Protein AF-A0A366I7E7-F1 (afdb_monomer_lite)

Radius of gyration: 21.88 Å; chains: 1; bounding box: 52×62×62 Å

Organism: NCBI:txid714314

Structure (mmCIF, N/CA/C/O backbone):
data_AF-A0A366I7E7-F1
#
_entry.id   AF-A0A366I7E7-F1
#
loop_
_atom_site.group_PDB
_atom_site.id
_atom_site.type_symbol
_atom_site.label_atom_id
_atom_site.label_alt_id
_atom_site.label_comp_id
_atom_site.label_asym_id
_atom_site.label_entity_id
_atom_site.label_seq_id
_atom_site.pdbx_PDB_ins_code
_atom_site.Cartn_x
_atom_site.Cartn_y
_atom_site.Cartn_z
_atom_site.occupancy
_atom_site.B_iso_or_equiv
_atom_site.auth_seq_id
_atom_site.auth_comp_id
_atom_site.auth_asym_id
_atom_site.auth_atom_id
_atom_site.pdbx_PDB_model_num
ATOM 1 N N . MET A 1 1 ? -33.589 43.954 -44.117 1.00 35.62 1 MET A N 1
ATOM 2 C CA . MET A 1 1 ? -33.533 42.475 -44.127 1.00 35.62 1 MET A CA 1
ATOM 3 C C . MET A 1 1 ? -32.312 42.009 -43.339 1.00 35.62 1 MET A C 1
ATOM 5 O O . MET A 1 1 ? -31.244 42.548 -43.561 1.00 35.62 1 MET A O 1
ATOM 9 N N . LYS A 1 2 ? -32.532 41.017 -42.462 1.00 36.03 2 LYS A N 1
ATOM 10 C CA . LYS A 1 2 ? -31.594 40.100 -41.771 1.00 36.03 2 LYS A CA 1
ATOM 11 C C . LYS A 1 2 ? -30.600 40.650 -40.720 1.00 36.03 2 LYS A C 1
ATOM 13 O O . LYS A 1 2 ? -29.560 41.210 -41.028 1.00 36.03 2 LYS A O 1
ATOM 18 N N . LYS A 1 3 ? -30.954 40.351 -39.460 1.00 45.69 3 LYS A N 1
ATOM 19 C CA . LYS A 1 3 ? -30.113 40.211 -38.254 1.00 45.69 3 LYS A CA 1
ATOM 20 C C . LYS A 1 3 ? -29.135 39.036 -38.412 1.00 45.69 3 LYS A C 1
ATOM 22 O O . LYS A 1 3 ? -29.589 38.030 -38.934 1.00 45.69 3 LYS A O 1
ATOM 27 N N . PHE A 1 4 ? -27.914 39.125 -37.873 1.00 42.59 4 PHE A N 1
ATOM 28 C CA . PHE A 1 4 ? -27.093 38.020 -37.315 1.00 42.59 4 PHE A CA 1
ATOM 29 C C . PHE A 1 4 ? -25.923 38.672 -36.542 1.00 42.59 4 PHE A C 1
ATOM 31 O O . PHE A 1 4 ? -25.041 39.265 -37.145 1.00 42.59 4 PHE A O 1
ATOM 38 N N . LEU A 1 5 ? -26.049 38.928 -35.236 1.00 49.78 5 LEU A N 1
ATOM 39 C CA . LEU A 1 5 ? -25.619 38.063 -34.125 1.00 49.78 5 LEU A CA 1
ATOM 40 C C . LEU A 1 5 ? -24.160 37.573 -34.252 1.00 49.78 5 LEU A C 1
ATOM 42 O O . LEU A 1 5 ? -23.904 36.538 -34.852 1.00 49.78 5 LEU A O 1
ATOM 46 N N . LEU A 1 6 ? -23.225 38.290 -33.625 1.00 42.53 6 LEU A N 1
ATOM 47 C CA . LEU A 1 6 ? -21.884 37.796 -33.280 1.00 42.53 6 LEU A CA 1
ATOM 48 C C . LEU A 1 6 ? -21.630 38.125 -31.805 1.00 42.53 6 LEU A C 1
ATOM 50 O O . LEU A 1 6 ? -20.875 39.017 -31.439 1.00 42.53 6 LEU A O 1
ATOM 54 N N . LEU A 1 7 ? -22.371 37.420 -30.956 1.00 49.00 7 LEU A N 1
ATOM 55 C CA . LEU A 1 7 ? -22.253 37.431 -29.501 1.00 49.00 7 LEU A CA 1
ATOM 56 C C . LEU A 1 7 ? -21.767 36.037 -29.086 1.00 49.00 7 LEU A C 1
ATOM 58 O O . LEU A 1 7 ? -22.521 35.260 -28.517 1.00 49.00 7 LEU A O 1
ATOM 62 N N . THR A 1 8 ? -20.547 35.652 -29.468 1.00 49.34 8 THR A N 1
ATOM 63 C CA . THR A 1 8 ? -20.051 34.288 -29.203 1.00 49.34 8 THR A CA 1
ATOM 64 C C . THR A 1 8 ? -18.532 34.218 -29.057 1.00 49.34 8 THR A C 1
ATOM 66 O O . THR A 1 8 ? -17.877 33.555 -29.851 1.00 49.34 8 THR A O 1
ATOM 69 N N . ILE A 1 9 ? -17.958 34.841 -28.026 1.00 51.09 9 ILE A N 1
ATOM 70 C CA . ILE A 1 9 ? -16.737 34.308 -27.394 1.00 51.09 9 ILE A CA 1
ATOM 71 C C . ILE A 1 9 ? -16.846 34.544 -25.877 1.00 51.09 9 ILE A C 1
ATOM 73 O O . ILE A 1 9 ? -16.315 35.514 -25.349 1.00 51.09 9 ILE A O 1
ATOM 77 N N . PRO A 1 10 ? -17.601 33.685 -25.172 1.00 44.03 10 PRO A N 1
ATOM 78 C CA . PRO A 1 10 ? -16.970 32.986 -24.058 1.00 44.03 10 PRO A CA 1
ATOM 79 C C . PRO A 1 10 ? -17.440 31.526 -24.017 1.00 44.03 10 PRO A C 1
ATOM 81 O O . PRO A 1 10 ? -18.083 31.092 -23.071 1.00 44.03 10 PRO A O 1
ATOM 84 N N . VAL A 1 11 ? -17.144 30.750 -25.062 1.00 45.44 11 VAL A N 1
ATOM 85 C CA . VAL A 1 11 ? -17.355 29.285 -25.033 1.00 45.44 11 VAL A CA 1
ATOM 86 C C . VAL A 1 11 ? -16.045 28.538 -24.744 1.00 45.44 11 VAL A C 1
ATOM 88 O O . VAL A 1 11 ? -16.066 27.404 -24.282 1.00 45.44 11 VAL A O 1
ATOM 91 N N . PHE A 1 12 ? -14.886 29.192 -24.885 1.00 43.38 12 PHE A N 1
ATOM 92 C CA . PHE A 1 12 ? -13.590 28.553 -24.621 1.00 43.38 12 PHE A CA 1
ATOM 93 C C . PHE A 1 12 ? -13.217 28.446 -23.132 1.00 43.38 12 PHE A C 1
ATOM 95 O O . PHE A 1 12 ? -12.371 27.632 -22.779 1.00 43.38 12 PHE A O 1
ATOM 102 N N . ALA A 1 13 ? -13.861 29.208 -22.241 1.00 46.50 13 ALA A N 1
ATOM 103 C CA . ALA A 1 13 ? -13.576 29.153 -20.802 1.00 46.50 13 ALA A CA 1
ATOM 104 C C . ALA A 1 13 ? -14.351 28.048 -20.054 1.00 46.50 13 ALA A C 1
ATOM 106 O O . ALA A 1 13 ? -14.010 27.726 -18.920 1.00 46.50 13 ALA A O 1
ATOM 107 N N . LEU A 1 14 ? -15.372 27.445 -20.676 1.00 43.22 14 LEU A N 1
ATOM 108 C CA . LEU A 1 14 ? -16.225 26.427 -20.042 1.00 43.22 14 LEU A CA 1
ATOM 109 C C . LEU A 1 14 ? -15.961 24.997 -20.539 1.00 43.22 14 LEU A C 1
ATOM 111 O O . LEU A 1 14 ? -16.583 24.065 -20.045 1.00 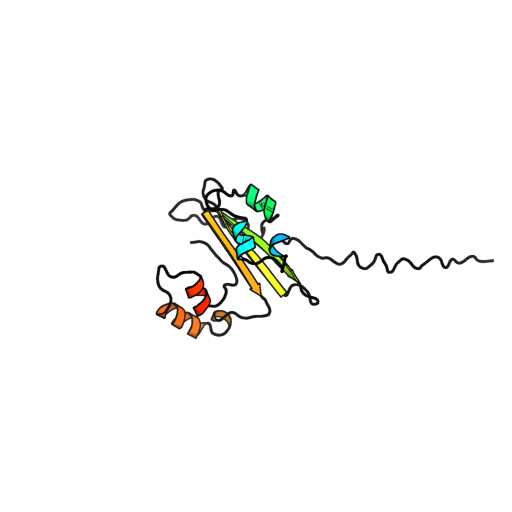43.22 14 LEU A O 1
ATOM 115 N N . ALA A 1 15 ? -15.019 24.801 -21.467 1.00 43.84 15 ALA A N 1
ATOM 116 C CA . ALA A 1 15 ? -14.692 23.484 -22.026 1.00 43.84 15 ALA A CA 1
ATOM 117 C C . ALA A 1 15 ? -13.436 22.821 -21.418 1.00 43.84 15 ALA A C 1
ATOM 119 O O . ALA A 1 15 ? -13.059 21.731 -21.837 1.00 43.84 15 ALA A O 1
ATOM 120 N N . LEU A 1 16 ? -12.793 23.435 -20.414 1.00 41.44 16 LEU A N 1
ATOM 121 C CA . LEU A 1 16 ? -11.696 22.811 -19.650 1.00 41.44 16 LEU A CA 1
ATOM 122 C C . LEU A 1 16 ? -12.141 22.246 -18.290 1.00 41.44 16 LEU A C 1
ATOM 124 O O . LEU A 1 16 ? -11.341 21.633 -17.589 1.00 41.44 16 LEU A O 1
ATOM 128 N N . THR A 1 17 ? -13.411 22.403 -17.908 1.00 44.19 17 THR A N 1
ATOM 129 C CA . THR A 1 17 ? -13.942 21.868 -16.642 1.00 44.19 17 THR A CA 1
ATOM 130 C C . THR A 1 17 ? -14.550 20.471 -16.774 1.00 44.19 17 THR A C 1
ATOM 132 O O . THR A 1 17 ? -14.914 19.869 -15.767 1.00 44.19 17 THR A O 1
ATOM 135 N N . SER A 1 18 ? -14.618 19.903 -17.981 1.00 38.38 18 SER A N 1
ATOM 136 C CA . SER A 1 18 ? -15.316 18.639 -18.233 1.00 38.38 18 SER A CA 1
ATOM 137 C C . SER A 1 18 ? -14.439 17.592 -18.919 1.00 38.38 18 SER A C 1
ATOM 139 O O . SER A 1 18 ? -14.775 17.116 -19.995 1.00 38.38 18 SER A O 1
ATOM 141 N N . CYS A 1 19 ? -13.315 17.234 -18.298 1.00 46.09 19 CYS A N 1
ATOM 142 C CA . CYS A 1 19 ? -12.609 15.960 -18.516 1.00 46.09 19 CYS A CA 1
ATOM 143 C C . CYS A 1 19 ? -11.763 15.577 -17.285 1.00 46.09 19 CYS A C 1
ATOM 145 O O . CYS A 1 19 ? -10.736 14.922 -17.416 1.00 46.09 19 CYS A O 1
ATOM 147 N N . SER A 1 20 ? -12.155 15.970 -16.065 1.00 38.03 20 SER A N 1
ATOM 148 C CA . SER A 1 20 ? -11.577 15.320 -14.885 1.00 38.03 20 SER A CA 1
ATOM 149 C C . SER A 1 20 ? -12.409 14.090 -14.585 1.00 38.03 20 SER A C 1
ATOM 151 O O . SER A 1 20 ? -13.315 14.098 -13.754 1.00 38.03 20 SER A O 1
ATOM 153 N N . SER A 1 21 ? -12.091 13.005 -15.280 1.00 37.25 21 SER A N 1
ATOM 154 C CA . SER A 1 21 ? -12.380 11.671 -14.791 1.00 37.25 21 SER A CA 1
ATOM 155 C C . SER A 1 21 ? -11.528 11.395 -13.536 1.00 37.25 21 SER A C 1
ATOM 157 O O . SER A 1 21 ? -10.731 10.458 -13.502 1.00 37.25 21 SER A O 1
ATOM 159 N N . TRP A 1 22 ? -11.706 12.205 -12.482 1.00 41.31 22 TRP A N 1
ATOM 160 C CA . TRP A 1 22 ? -11.288 11.967 -11.094 1.00 41.31 22 TRP A CA 1
ATOM 161 C C . TRP A 1 22 ? -12.153 10.828 -10.516 1.00 41.31 22 TRP A C 1
ATOM 163 O O . TRP A 1 22 ? -12.830 10.949 -9.501 1.00 41.31 22 TRP A O 1
ATOM 173 N N . VAL A 1 23 ? -12.235 9.739 -11.277 1.00 49.22 23 VAL A N 1
ATOM 174 C CA . VAL A 1 23 ? -13.239 8.686 -11.202 1.00 49.22 23 VAL A CA 1
ATOM 175 C C . VAL A 1 23 ? -12.843 7.734 -10.082 1.00 49.22 23 VAL A C 1
ATOM 177 O O . VAL A 1 23 ? -11.826 7.053 -10.162 1.00 49.22 23 VAL A O 1
ATOM 180 N N . ASN A 1 24 ? -13.665 7.707 -9.033 1.00 60.72 24 ASN A N 1
ATOM 181 C CA . ASN A 1 24 ? -13.733 6.677 -7.989 1.00 60.72 24 ASN A CA 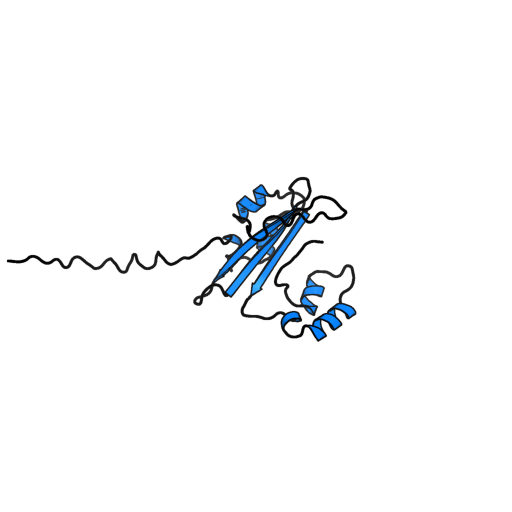1
ATOM 182 C C . ASN A 1 24 ? -12.481 6.422 -7.124 1.00 60.72 24 ASN A C 1
ATOM 184 O O . ASN A 1 24 ? -12.469 5.431 -6.398 1.00 60.72 24 ASN A O 1
ATOM 188 N N . GLY A 1 25 ? -11.457 7.279 -7.165 1.00 67.75 25 GLY A N 1
ATOM 189 C CA . GLY A 1 25 ? -10.242 7.140 -6.351 1.00 67.75 25 GLY A CA 1
ATOM 190 C C . GLY A 1 25 ? -10.275 7.943 -5.043 1.00 67.75 25 GLY A C 1
ATOM 191 O O . GLY A 1 25 ? -10.769 9.067 -4.995 1.00 67.75 25 GLY A O 1
ATOM 192 N N . SER A 1 26 ? -9.689 7.388 -3.986 1.00 87.19 26 SER A N 1
ATOM 193 C CA . SER A 1 26 ? -9.423 8.043 -2.706 1.00 87.19 26 SER A CA 1
ATOM 194 C C . SER A 1 26 ? -8.529 9.270 -2.890 1.00 87.19 26 SER A C 1
ATOM 196 O O . SER A 1 26 ? -7.433 9.180 -3.457 1.00 87.19 26 SER A O 1
ATOM 198 N N . LYS A 1 27 ? -8.975 10.430 -2.391 1.00 89.81 27 LYS A N 1
ATOM 199 C CA . LYS A 1 27 ? -8.234 11.694 -2.516 1.00 89.81 27 LYS A CA 1
ATOM 200 C C . LYS A 1 27 ? -6.872 11.645 -1.805 1.00 89.81 27 LYS A C 1
ATOM 202 O O . LYS A 1 27 ? -5.895 11.970 -2.473 1.00 89.81 27 LYS A O 1
ATOM 207 N N . PRO A 1 28 ? -6.756 11.189 -0.537 1.00 92.06 28 PRO A N 1
ATOM 208 C CA . PRO A 1 28 ? -5.447 11.032 0.101 1.00 92.06 28 PRO A CA 1
ATOM 209 C C . PRO A 1 28 ? -4.510 10.086 -0.655 1.00 92.06 28 PRO A C 1
ATOM 211 O O . PRO A 1 28 ? -3.324 10.368 -0.775 1.00 92.06 28 PRO A O 1
ATOM 214 N N . LEU A 1 29 ? -5.025 8.984 -1.211 1.00 93.12 29 LEU A N 1
ATOM 215 C CA . LEU A 1 29 ? -4.182 8.036 -1.950 1.00 93.12 29 LEU A CA 1
ATOM 216 C C . LEU A 1 29 ? -3.760 8.575 -3.321 1.00 93.12 29 LEU A C 1
ATOM 218 O O . LEU A 1 29 ? -2.692 8.219 -3.812 1.00 93.12 29 LEU A O 1
ATOM 222 N N . SER A 1 30 ? -4.557 9.462 -3.914 1.00 92.50 30 SER A N 1
ATOM 223 C CA . SER A 1 30 ? -4.248 10.113 -5.194 1.00 92.50 30 SER A CA 1
ATOM 224 C C . SER A 1 30 ? -3.304 11.318 -5.047 1.00 92.50 30 SER A C 1
ATOM 226 O O . SER A 1 30 ? -2.872 11.882 -6.053 1.00 92.50 30 SER A O 1
ATOM 228 N N . ASP A 1 31 ? -2.981 11.732 -3.816 1.00 91.31 31 ASP A N 1
ATOM 229 C CA . ASP A 1 31 ? -2.102 12.869 -3.548 1.00 91.31 31 ASP A CA 1
ATOM 230 C C . ASP A 1 31 ? -0.623 12.463 -3.618 1.00 91.31 31 ASP A C 1
ATOM 232 O O . ASP A 1 31 ? -0.113 11.703 -2.792 1.00 91.31 31 ASP A O 1
ATOM 236 N N . LYS A 1 32 ? 0.090 12.996 -4.612 1.00 90.19 32 LYS A N 1
ATOM 237 C CA . LYS A 1 32 ? 1.522 12.739 -4.814 1.00 90.19 32 LYS A CA 1
ATOM 238 C C . LYS A 1 32 ? 2.416 13.391 -3.762 1.00 90.19 32 LYS A C 1
ATOM 240 O O . LYS A 1 32 ? 3.568 12.987 -3.646 1.00 90.19 32 LYS A O 1
ATOM 245 N N . ALA A 1 33 ? 1.926 14.409 -3.056 1.00 91.75 33 ALA A N 1
ATOM 246 C CA . ALA A 1 33 ? 2.690 15.084 -2.013 1.00 91.75 33 ALA A CA 1
ATOM 247 C C . ALA A 1 33 ? 2.737 14.268 -0.714 1.00 91.75 33 ALA A C 1
ATOM 249 O O . ALA A 1 33 ? 3.625 14.486 0.107 1.00 91.75 33 ALA A O 1
ATOM 250 N N . LEU A 1 34 ? 1.802 13.329 -0.532 1.00 91.75 34 LEU A N 1
ATOM 251 C CA . LEU A 1 34 ? 1.785 12.439 0.620 1.00 91.75 34 LEU A CA 1
ATOM 252 C C . LEU A 1 34 ? 2.689 11.228 0.387 1.00 91.75 34 LEU A C 1
ATOM 254 O O . LEU A 1 34 ? 2.551 10.510 -0.610 1.00 91.75 34 LEU A O 1
ATOM 258 N N . SER A 1 35 ? 3.584 10.990 1.343 1.00 91.88 35 SER A N 1
ATOM 259 C CA . SER A 1 35 ? 4.347 9.749 1.438 1.00 91.88 35 SER A CA 1
ATOM 260 C C . SER A 1 35 ? 3.496 8.620 2.015 1.00 91.88 35 SER A C 1
ATOM 262 O O . SER A 1 35 ? 2.508 8.852 2.718 1.00 91.88 35 SER A O 1
ATOM 264 N N . ASP A 1 36 ? 3.916 7.382 1.770 1.00 89.94 36 ASP A N 1
ATOM 265 C CA . ASP A 1 36 ? 3.210 6.202 2.270 1.00 89.94 36 ASP A CA 1
ATOM 266 C C . ASP A 1 36 ? 3.193 6.175 3.812 1.00 89.94 36 ASP A C 1
ATOM 268 O O . ASP A 1 36 ? 2.166 5.867 4.409 1.00 89.94 36 ASP A O 1
ATOM 272 N N . ASN A 1 37 ? 4.256 6.659 4.470 1.00 90.62 37 ASN A N 1
ATOM 273 C CA . ASN A 1 37 ? 4.294 6.829 5.929 1.00 90.62 37 ASN A CA 1
ATOM 274 C C . ASN A 1 37 ? 3.259 7.844 6.434 1.00 90.62 37 ASN A C 1
ATOM 276 O O . ASN A 1 37 ? 2.623 7.617 7.460 1.00 90.62 37 ASN A O 1
ATOM 280 N N . GLN A 1 38 ? 3.065 8.964 5.727 1.00 94.50 38 GLN A N 1
ATOM 281 C CA . GLN A 1 38 ? 2.046 9.958 6.091 1.00 94.50 38 GLN A CA 1
ATOM 282 C C . GLN A 1 38 ? 0.623 9.436 5.878 1.00 94.50 38 GLN A C 1
ATOM 284 O O . GLN A 1 38 ? -0.305 9.900 6.541 1.00 94.50 38 GLN A O 1
ATOM 289 N N . ILE A 1 39 ? 0.439 8.508 4.939 1.00 94.12 39 ILE A N 1
ATOM 290 C CA . ILE A 1 39 ? -0.838 7.840 4.695 1.00 94.12 39 ILE A CA 1
ATOM 291 C C . ILE A 1 39 ? -1.101 6.802 5.788 1.00 94.12 39 ILE A C 1
ATOM 293 O O . ILE A 1 39 ? -2.155 6.871 6.417 1.00 94.12 39 ILE A O 1
ATOM 297 N N . ASN A 1 40 ? -0.142 5.911 6.059 1.00 92.62 40 ASN A N 1
ATOM 298 C CA . ASN A 1 40 ? -0.238 4.895 7.111 1.00 92.62 40 ASN A CA 1
ATOM 299 C C . ASN A 1 40 ? -0.462 5.536 8.490 1.00 92.62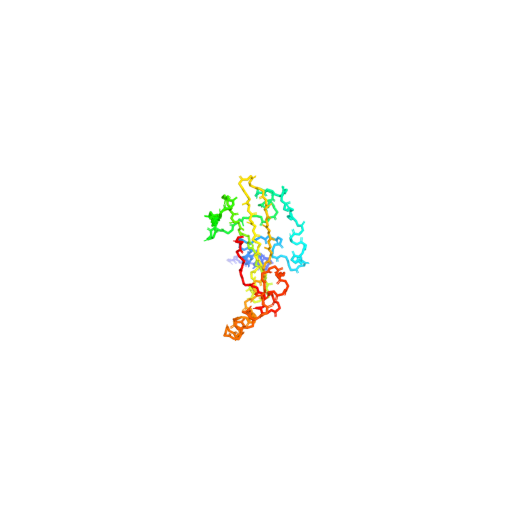 40 ASN A C 1
ATOM 301 O O . ASN A 1 40 ? -1.358 5.133 9.218 1.00 92.62 40 ASN A O 1
ATOM 305 N N . ALA A 1 41 ? 0.220 6.641 8.809 1.00 94.00 41 ALA A N 1
ATOM 306 C CA . ALA A 1 41 ? 0.040 7.350 10.082 1.00 94.00 41 ALA A CA 1
ATOM 307 C C . ALA A 1 41 ? -1.389 7.887 10.338 1.00 94.00 41 ALA A C 1
ATOM 309 O O . ALA A 1 41 ? -1.688 8.324 11.450 1.00 94.00 41 ALA A O 1
ATOM 310 N N . LYS A 1 42 ? -2.281 7.884 9.335 1.00 94.56 42 LYS A N 1
ATOM 311 C CA . LYS A 1 42 ? -3.704 8.239 9.504 1.00 94.56 42 LYS A CA 1
ATOM 312 C C . LYS A 1 42 ? -4.534 7.105 10.112 1.00 94.56 42 LYS A C 1
ATOM 314 O O . LYS A 1 42 ? -5.689 7.340 10.460 1.00 94.56 42 LYS A O 1
ATOM 319 N N . ILE A 1 43 ? -3.975 5.902 10.220 1.00 95.62 43 ILE A N 1
ATOM 320 C CA . ILE A 1 43 ? -4.618 4.712 10.768 1.00 95.62 43 ILE A CA 1
ATOM 321 C C . ILE A 1 43 ? -3.806 4.253 11.976 1.00 95.62 43 ILE A C 1
ATOM 323 O O . ILE A 1 43 ? -2.579 4.243 11.957 1.00 95.62 43 ILE A O 1
ATOM 327 N N . ILE A 1 44 ? -4.499 3.901 13.054 1.00 94.88 44 ILE A N 1
ATOM 328 C CA . ILE A 1 44 ? -3.874 3.419 14.281 1.00 94.88 44 ILE A CA 1
ATOM 329 C C . ILE A 1 44 ? -4.435 2.038 14.586 1.00 94.88 44 ILE A C 1
ATOM 331 O O . ILE A 1 44 ? -5.623 1.896 14.891 1.00 94.88 44 ILE A O 1
ATOM 335 N N . ASP A 1 45 ? -3.571 1.030 14.536 1.00 91.69 45 ASP A N 1
ATOM 336 C CA . ASP A 1 45 ? -3.944 -0.348 14.844 1.00 91.69 45 ASP A CA 1
ATOM 337 C C . ASP A 1 45 ? -4.480 -0.465 16.283 1.00 91.69 45 ASP A C 1
ATOM 339 O O . ASP A 1 45 ? -4.044 0.222 17.212 1.00 91.69 45 ASP A O 1
ATOM 343 N N . GLY A 1 46 ? -5.511 -1.289 16.454 1.00 91.12 46 GLY A N 1
ATOM 344 C CA . GLY A 1 46 ? -6.276 -1.459 17.687 1.00 91.12 46 GLY A CA 1
ATOM 345 C C . GLY A 1 46 ? -7.211 -0.295 18.039 1.00 91.12 46 GLY A C 1
ATOM 346 O O . GLY A 1 46 ? -7.937 -0.397 19.030 1.00 91.12 46 GLY A O 1
ATOM 347 N N . LYS A 1 47 ? -7.221 0.805 17.267 1.00 93.81 47 LYS A N 1
ATOM 348 C CA . LYS A 1 47 ? -8.049 1.996 17.544 1.00 93.81 47 LYS A CA 1
ATOM 349 C C . LYS A 1 47 ? -8.941 2.416 16.383 1.00 93.81 47 LYS A C 1
ATOM 351 O O . LYS A 1 47 ? -10.120 2.678 16.603 1.00 93.81 47 LYS A O 1
ATOM 356 N N . SER A 1 48 ? -8.391 2.522 15.176 1.00 95.06 48 SER A N 1
ATOM 357 C CA . SER A 1 48 ? -9.148 2.926 13.992 1.00 95.06 48 SER A CA 1
ATOM 358 C C . SER A 1 48 ? -10.225 1.894 13.682 1.00 95.06 48 SER A C 1
ATOM 360 O O . SER A 1 48 ? -9.944 0.702 13.631 1.00 95.06 48 SER A O 1
ATOM 362 N N . THR A 1 49 ? -11.458 2.349 13.477 1.00 93.12 49 THR A N 1
ATOM 363 C CA . THR A 1 49 ? -12.569 1.498 13.036 1.00 93.12 49 THR A CA 1
ATOM 364 C C . THR A 1 49 ? -12.741 1.572 11.531 1.00 93.12 49 THR A C 1
ATOM 366 O O . THR A 1 49 ? -12.262 2.508 10.879 1.00 93.12 49 THR A O 1
ATOM 369 N N . ILE A 1 50 ? -13.486 0.624 10.982 1.00 89.62 50 ILE A N 1
ATOM 370 C CA . ILE A 1 50 ? -13.842 0.606 9.568 1.00 89.62 50 ILE A CA 1
ATOM 371 C C . ILE A 1 50 ? -14.517 1.911 9.102 1.00 89.62 50 ILE A C 1
ATOM 373 O O . ILE A 1 50 ? -14.159 2.442 8.052 1.00 89.62 50 ILE A O 1
ATOM 377 N N . GLU A 1 51 ? -15.398 2.505 9.914 1.00 91.69 51 GLU A N 1
ATOM 378 C CA . GLU A 1 51 ? -16.057 3.783 9.607 1.00 91.69 51 GLU A CA 1
ATOM 379 C C . GLU A 1 51 ? -15.066 4.950 9.624 1.00 91.69 51 GLU A C 1
ATOM 381 O O . GLU A 1 51 ? -15.134 5.842 8.776 1.00 91.69 51 GLU A O 1
ATOM 386 N N . SER A 1 52 ? -14.117 4.947 10.567 1.00 94.06 52 SER A N 1
ATOM 387 C CA . SER A 1 52 ? -13.091 5.991 10.631 1.00 94.06 52 SER A CA 1
ATOM 388 C C . SER A 1 52 ? -12.185 5.956 9.398 1.00 94.06 52 SER A C 1
ATOM 390 O O . SER A 1 52 ? -11.890 7.001 8.820 1.00 94.06 52 SER A O 1
ATOM 392 N N . VAL A 1 53 ? -11.815 4.762 8.928 1.00 93.56 53 VAL A N 1
ATOM 393 C CA . VAL A 1 53 ? -10.990 4.598 7.727 1.00 93.56 53 VAL A CA 1
ATOM 394 C C . VAL A 1 53 ? -11.771 5.013 6.477 1.00 93.56 53 VAL A C 1
ATOM 396 O O . VAL A 1 53 ? -11.242 5.771 5.665 1.00 93.56 53 VAL A O 1
ATOM 399 N N . ASP A 1 54 ? -13.042 4.622 6.355 1.00 92.31 54 ASP A N 1
ATOM 400 C CA . ASP A 1 54 ? -13.920 5.076 5.267 1.00 92.31 54 ASP A CA 1
ATOM 401 C C . ASP A 1 54 ? -14.072 6.600 5.234 1.00 92.31 54 ASP A C 1
ATOM 403 O O . ASP A 1 54 ? -14.093 7.201 4.162 1.00 92.31 54 ASP A O 1
ATOM 407 N N . SER A 1 55 ? -14.138 7.253 6.397 1.00 92.31 55 SER A N 1
ATOM 408 C CA . SER A 1 55 ? -14.252 8.714 6.464 1.00 92.31 55 SER A CA 1
ATOM 409 C C . SER A 1 55 ? -13.009 9.433 5.922 1.00 92.31 55 SER A C 1
ATOM 411 O O . SER A 1 55 ? -13.117 10.512 5.341 1.00 92.31 55 SER A O 1
ATOM 413 N N . ILE A 1 56 ? -11.830 8.821 6.074 1.00 93.75 56 ILE A N 1
ATOM 414 C CA . ILE A 1 56 ? -10.550 9.380 5.628 1.00 93.75 56 ILE A CA 1
ATOM 415 C C . ILE A 1 56 ? -10.318 9.064 4.150 1.00 93.75 56 ILE A C 1
ATOM 417 O O . ILE A 1 56 ? -9.943 9.944 3.372 1.00 93.75 56 ILE A O 1
ATOM 421 N N . PHE A 1 57 ? -10.516 7.805 3.761 1.00 92.50 57 PHE A N 1
ATOM 422 C CA . PHE A 1 57 ? -10.098 7.295 2.457 1.00 92.50 57 PHE A CA 1
ATOM 423 C C . PHE A 1 57 ? -11.241 7.154 1.454 1.00 92.50 57 PHE A C 1
ATOM 425 O O . PHE A 1 57 ? -10.977 6.995 0.262 1.00 92.50 57 PHE A O 1
ATOM 432 N N . GLY A 1 58 ? -12.489 7.306 1.884 1.00 89.62 58 GLY A N 1
ATOM 433 C CA . GLY A 1 58 ? -13.666 7.258 1.033 1.00 89.62 58 GLY A CA 1
ATOM 434 C C . GLY A 1 58 ? -14.131 5.832 0.758 1.00 89.62 58 GLY A C 1
ATOM 435 O O . GLY A 1 58 ? -14.166 4.978 1.640 1.00 89.62 58 GLY A O 1
ATOM 436 N N . LYS A 1 59 ? -14.549 5.580 -0.484 1.00 84.88 59 LYS A N 1
ATOM 437 C CA . LYS A 1 59 ? -15.179 4.316 -0.866 1.00 84.88 59 LYS A CA 1
ATOM 438 C C . LYS A 1 59 ? -14.140 3.204 -1.038 1.00 84.88 59 LYS A C 1
ATOM 440 O O . LYS A 1 59 ? -13.131 3.389 -1.712 1.00 84.88 59 LYS A O 1
ATOM 445 N N . ARG A 1 60 ? -14.453 2.034 -0.483 1.00 87.25 60 ARG A N 1
ATOM 446 C CA . ARG A 1 60 ? -13.701 0.787 -0.668 1.00 87.25 60 ARG A CA 1
ATOM 447 C C . ARG A 1 60 ? -13.873 0.241 -2.088 1.00 87.25 60 ARG A C 1
ATOM 449 O O . ARG A 1 60 ? -14.940 0.382 -2.697 1.00 87.25 60 ARG A O 1
ATOM 456 N N . ASP A 1 61 ? -12.865 -0.464 -2.578 1.00 82.69 61 ASP A N 1
ATOM 457 C CA . ASP A 1 61 ? -12.930 -1.174 -3.850 1.00 82.69 61 ASP A CA 1
ATOM 458 C C . ASP A 1 61 ? -13.965 -2.297 -3.784 1.00 82.69 61 ASP A C 1
ATOM 460 O O . ASP A 1 61 ? -13.907 -3.185 -2.937 1.00 82.69 61 ASP A O 1
ATOM 464 N N . THR A 1 62 ? -14.919 -2.271 -4.716 1.00 65.88 62 THR A N 1
ATOM 465 C CA . THR A 1 62 ? -16.056 -3.208 -4.744 1.00 65.88 62 THR A CA 1
ATOM 466 C C . THR A 1 62 ? -15.724 -4.555 -5.390 1.00 65.88 62 THR A C 1
ATOM 468 O O . THR A 1 62 ? -16.350 -5.553 -5.056 1.00 65.88 62 THR A O 1
ATOM 471 N N . GLY A 1 63 ? -14.704 -4.621 -6.256 1.00 55.69 63 GLY A N 1
ATOM 472 C CA . GLY A 1 63 ? -14.295 -5.859 -6.943 1.00 55.69 63 GLY A CA 1
ATOM 473 C C . GLY A 1 63 ? -13.507 -6.852 -6.076 1.00 55.69 63 GLY A C 1
ATOM 474 O O . GLY A 1 63 ? -13.422 -8.028 -6.414 1.00 55.69 63 GLY A O 1
ATOM 475 N N . ARG A 1 64 ? -12.950 -6.387 -4.950 1.00 50.62 64 ARG A N 1
ATOM 476 C CA . ARG A 1 64 ? -12.326 -7.194 -3.881 1.00 50.62 64 ARG A CA 1
ATOM 477 C C . ARG A 1 64 ? -12.948 -6.877 -2.513 1.00 50.62 64 ARG A C 1
ATOM 479 O O . ARG A 1 64 ? -12.302 -7.093 -1.489 1.00 50.62 64 ARG A O 1
ATOM 486 N N . ALA A 1 65 ? -14.154 -6.299 -2.491 1.00 45.59 65 ALA A N 1
ATOM 487 C CA . ALA A 1 65 ? -14.789 -5.841 -1.262 1.00 45.59 65 ALA A CA 1
ATOM 488 C C . ALA A 1 65 ? -14.911 -7.008 -0.287 1.00 45.59 65 ALA A C 1
ATOM 490 O O . ALA A 1 65 ? -15.719 -7.907 -0.493 1.00 45.59 65 ALA A O 1
ATOM 491 N N . LEU A 1 66 ? -14.093 -6.966 0.766 1.00 50.97 66 LEU A N 1
ATOM 492 C CA . LEU A 1 66 ? -14.110 -7.910 1.872 1.00 50.97 66 LEU A CA 1
ATOM 493 C C . LEU A 1 66 ? -13.891 -9.345 1.390 1.00 50.97 66 LEU A C 1
ATOM 495 O O . LEU A 1 66 ? -14.792 -10.182 1.406 1.00 50.97 66 LEU A O 1
ATOM 499 N N . THR A 1 67 ? -12.649 -9.670 1.019 1.00 50.59 67 THR A N 1
ATOM 500 C CA . THR A 1 67 ? -12.218 -11.070 1.115 1.00 50.59 67 THR A CA 1
ATOM 501 C C . THR A 1 67 ? -12.341 -11.464 2.589 1.00 50.59 67 THR A C 1
ATOM 503 O O . THR A 1 67 ? -11.450 -11.177 3.387 1.00 50.59 67 THR A O 1
ATOM 506 N N . ASN A 1 68 ? -13.471 -12.068 2.964 1.00 51.12 68 ASN A N 1
ATOM 507 C CA . ASN A 1 68 ? -13.677 -12.697 4.264 1.00 51.12 68 ASN A CA 1
ATOM 508 C C . ASN A 1 68 ? -12.825 -13.965 4.289 1.00 51.12 68 ASN A C 1
ATOM 510 O O . ASN A 1 68 ? -13.318 -15.075 4.100 1.00 51.12 68 ASN A O 1
ATOM 514 N N . LYS A 1 69 ? -11.513 -13.798 4.437 1.00 52.22 69 LYS A N 1
ATOM 515 C CA . LYS A 1 69 ? -10.623 -14.918 4.704 1.00 52.22 69 LYS A CA 1
ATOM 516 C C . LYS A 1 69 ? -10.777 -15.246 6.184 1.00 52.22 69 LYS A C 1
ATOM 518 O O . LYS A 1 69 ? -10.439 -14.447 7.051 1.00 52.22 69 LYS A O 1
ATOM 523 N N . THR A 1 70 ? -11.346 -16.409 6.477 1.00 47.06 70 TH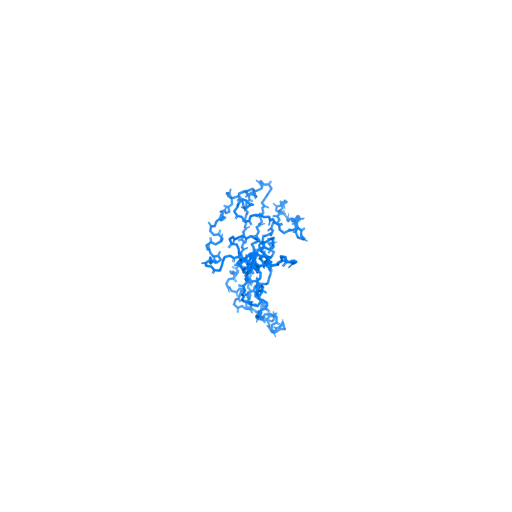R A N 1
ATOM 524 C CA . THR A 1 70 ? -11.343 -16.948 7.836 1.00 47.06 70 THR A CA 1
ATOM 525 C C . THR A 1 70 ? -9.928 -17.433 8.124 1.00 47.06 70 THR A C 1
ATOM 527 O O . THR A 1 70 ? -9.451 -18.354 7.464 1.00 47.06 70 THR A O 1
ATOM 530 N N . PHE A 1 71 ? -9.240 -16.779 9.055 1.00 57.78 71 PHE A N 1
ATOM 531 C CA . PHE A 1 71 ? -7.916 -17.203 9.503 1.00 57.78 71 PHE A CA 1
ATOM 532 C C . PHE A 1 71 ? -8.058 -18.017 10.795 1.00 57.78 71 PHE A C 1
ATOM 534 O O . PHE A 1 71 ? -9.074 -17.882 11.481 1.00 57.78 71 PHE A O 1
ATOM 541 N N . PRO A 1 72 ? -7.056 -18.838 11.163 1.00 53.12 72 PRO A N 1
ATOM 542 C CA . PRO A 1 72 ? -7.090 -19.652 12.384 1.00 53.12 72 PRO A CA 1
ATOM 543 C C . PRO A 1 72 ? -7.353 -18.857 13.677 1.00 53.12 72 PRO A C 1
ATOM 545 O O . PRO A 1 72 ? -7.725 -19.443 14.687 1.00 53.12 72 PRO A O 1
ATOM 548 N N . GLU A 1 73 ? -7.185 -17.532 13.639 1.00 55.03 73 GLU A N 1
ATOM 549 C CA . GLU A 1 73 ? -7.299 -16.616 14.779 1.00 55.03 73 GLU A CA 1
ATOM 550 C C . GLU A 1 73 ? -8.620 -15.817 14.852 1.00 55.03 73 GLU A C 1
ATOM 552 O O . GLU A 1 73 ? -8.748 -14.963 15.723 1.00 55.03 73 GLU A O 1
ATOM 557 N N . GLY A 1 74 ? -9.594 -16.041 13.958 1.00 56.16 74 GLY A N 1
ATOM 558 C CA . GLY A 1 74 ? -10.878 -15.309 13.956 1.00 56.16 74 GLY A CA 1
ATOM 559 C C . GLY A 1 74 ? -11.313 -14.811 12.572 1.00 56.16 74 GLY A C 1
ATOM 560 O O . GLY A 1 74 ? -10.606 -15.009 11.573 1.00 56.16 74 GLY A O 1
ATOM 561 N N . LYS A 1 75 ? -12.498 -14.182 12.469 1.00 61.22 75 LYS A N 1
ATOM 562 C CA . LYS A 1 75 ? -12.982 -13.656 11.179 1.00 61.22 75 LYS A CA 1
ATOM 563 C C . LYS A 1 75 ? -12.290 -12.320 10.907 1.00 61.22 75 LYS A C 1
ATOM 565 O O . LYS A 1 75 ? -12.702 -11.272 11.385 1.00 61.22 75 LYS A O 1
ATOM 570 N N . LYS A 1 76 ? -11.232 -12.346 10.094 1.00 69.31 76 LYS A N 1
ATOM 571 C CA . LYS A 1 76 ? -10.602 -11.117 9.600 1.00 69.31 76 LYS A CA 1
ATOM 572 C C . LYS A 1 76 ? -11.308 -10.676 8.323 1.00 69.31 76 LYS A C 1
ATOM 574 O O . LYS A 1 76 ? -11.601 -11.488 7.442 1.00 69.31 76 LYS A O 1
ATOM 579 N N . SER A 1 77 ? -11.564 -9.381 8.213 1.00 78.56 77 SER A N 1
ATOM 580 C CA . SER A 1 77 ? -12.052 -8.783 6.973 1.00 78.56 77 SER A CA 1
ATOM 581 C C . SER A 1 77 ? -10.993 -7.840 6.414 1.00 78.56 77 SER A C 1
ATOM 583 O O . SER A 1 77 ? -10.291 -7.173 7.171 1.00 78.56 77 SER A O 1
ATOM 585 N N . ILE A 1 78 ? -10.818 -7.826 5.093 1.00 84.19 78 ILE A N 1
ATOM 586 C CA . ILE A 1 78 ? -9.837 -6.958 4.430 1.00 84.19 78 ILE A CA 1
ATOM 587 C C . ILE A 1 78 ? -10.586 -5.960 3.555 1.00 84.19 78 ILE A C 1
ATOM 589 O O . ILE A 1 78 ? -11.305 -6.358 2.636 1.00 84.19 78 ILE A O 1
ATOM 593 N N . ALA A 1 79 ? -10.393 -4.670 3.816 1.00 87.31 79 ALA A N 1
ATOM 594 C CA . ALA A 1 79 ? -10.794 -3.608 2.906 1.00 87.31 79 ALA A CA 1
ATOM 595 C C . ALA A 1 79 ? -9.605 -3.150 2.065 1.00 87.31 79 ALA A C 1
ATOM 597 O O . ALA A 1 79 ? -8.456 -3.152 2.512 1.00 87.31 79 ALA A O 1
ATOM 598 N N . VAL A 1 80 ? -9.910 -2.729 0.843 1.00 89.00 80 VAL A N 1
ATOM 599 C CA . VAL A 1 80 ? -8.948 -2.104 -0.059 1.00 89.00 80 VAL A CA 1
ATOM 600 C C . VAL A 1 80 ? -9.512 -0.761 -0.482 1.00 89.00 80 VAL A C 1
ATOM 602 O O . VAL A 1 80 ? -10.693 -0.663 -0.816 1.00 89.00 80 VAL A O 1
ATOM 605 N N . TYR A 1 81 ? -8.666 0.257 -0.468 1.00 90.69 81 TYR A N 1
ATOM 606 C CA . TYR A 1 81 ? -8.952 1.586 -0.992 1.00 90.69 81 TYR A CA 1
ATOM 607 C C . TYR A 1 81 ? -7.913 1.884 -2.065 1.00 90.69 81 TYR A C 1
ATOM 609 O O . TYR A 1 81 ? -6.730 1.620 -1.850 1.00 90.69 81 TYR A O 1
ATOM 617 N N . HIS A 1 82 ? -8.314 2.455 -3.197 1.00 89.62 82 HIS A N 1
ATOM 618 C CA . HIS A 1 82 ? -7.374 2.847 -4.250 1.00 89.62 82 HIS A CA 1
ATOM 619 C C . HIS A 1 82 ? -7.334 4.356 -4.477 1.00 89.62 82 HIS A C 1
ATOM 621 O O . HIS A 1 82 ? -8.272 5.078 -4.164 1.00 89.62 82 HIS A O 1
ATOM 627 N N . GLY A 1 83 ? -6.238 4.852 -5.027 1.00 90.94 83 GLY A N 1
ATOM 628 C CA . GLY A 1 83 ? -6.088 6.199 -5.556 1.00 90.94 83 GLY A CA 1
ATOM 629 C C . GLY A 1 83 ? -5.279 6.154 -6.843 1.00 90.94 83 GLY A C 1
ATOM 630 O O . GLY A 1 83 ? -4.390 5.315 -7.003 1.00 90.94 83 GLY A O 1
ATOM 631 N N . ASN A 1 84 ? -5.583 7.067 -7.759 1.00 91.38 84 ASN A N 1
ATOM 632 C CA . ASN A 1 84 ? -4.968 7.103 -9.081 1.00 91.38 84 ASN A CA 1
ATOM 633 C C . ASN A 1 84 ? -3.900 8.194 -9.108 1.00 91.38 84 ASN A C 1
ATOM 635 O O . ASN A 1 84 ? -4.208 9.382 -8.987 1.00 91.38 84 ASN A O 1
ATOM 639 N N . LEU A 1 85 ? -2.639 7.801 -9.289 1.00 90.81 85 LEU A N 1
ATOM 640 C CA . LEU A 1 85 ? -1.544 8.741 -9.487 1.00 90.81 85 LEU A CA 1
ATOM 641 C C . LEU A 1 85 ? -1.459 9.078 -10.980 1.00 90.81 85 LEU A C 1
ATOM 643 O O . LEU A 1 85 ? -1.076 8.253 -11.812 1.00 90.81 85 LEU A O 1
ATOM 647 N N . ASN A 1 86 ? -1.839 10.310 -11.319 1.00 88.94 86 ASN A N 1
ATOM 648 C CA . ASN A 1 86 ? -1.997 10.765 -12.702 1.00 88.94 86 ASN A CA 1
ATOM 649 C C . ASN A 1 86 ? -0.830 11.638 -13.163 1.00 88.94 86 ASN A C 1
ATOM 651 O O . ASN A 1 86 ? -0.312 12.447 -12.403 1.00 88.94 86 ASN A O 1
ATOM 655 N N . SER A 1 87 ? -0.422 11.518 -14.419 1.00 86.62 87 SER A N 1
ATOM 656 C CA . SER A 1 87 ? 0.506 12.424 -15.109 1.00 86.62 87 SER A CA 1
ATOM 657 C C . SER A 1 87 ? -0.188 13.051 -16.322 1.00 86.62 87 SER A C 1
ATOM 659 O O . SER A 1 87 ? -1.363 12.778 -16.557 1.00 86.62 87 SER A O 1
ATOM 661 N N . PHE A 1 88 ? 0.521 13.871 -17.104 1.00 82.31 88 PHE A N 1
ATOM 662 C CA . PHE A 1 88 ? -0.040 14.483 -18.316 1.00 82.31 88 PHE A CA 1
ATOM 663 C C . PHE A 1 88 ? -0.618 13.445 -19.300 1.00 82.31 88 PHE A C 1
ATOM 665 O O . PHE A 1 88 ? -1.600 13.724 -19.973 1.00 82.31 88 PHE A O 1
ATOM 672 N N . GLY A 1 89 ? -0.058 12.228 -19.332 1.00 81.50 89 GLY A N 1
ATOM 673 C CA . GLY A 1 89 ? -0.525 11.121 -20.177 1.00 81.50 89 GLY A CA 1
ATOM 674 C C . GLY A 1 89 ? -1.586 10.207 -19.548 1.00 81.50 89 GLY A C 1
ATOM 675 O O . GLY A 1 89 ? -1.879 9.163 -20.118 1.00 81.50 89 GLY A O 1
ATOM 676 N N . GLY A 1 90 ? -2.131 10.551 -18.376 1.00 86.25 90 GLY A N 1
ATOM 677 C CA . GLY A 1 90 ? -3.106 9.730 -17.647 1.00 86.25 90 GLY A CA 1
ATOM 678 C C . GLY A 1 90 ? -2.536 9.029 -16.409 1.00 86.25 90 GLY A C 1
ATOM 679 O O . GLY A 1 90 ? -1.462 9.386 -15.907 1.00 86.25 90 GLY A O 1
ATOM 680 N N . THR A 1 91 ? -3.290 8.066 -15.871 1.00 89.00 91 THR A N 1
ATOM 681 C CA . THR A 1 91 ? -2.915 7.293 -14.677 1.00 89.00 91 THR A CA 1
ATOM 682 C C . THR A 1 91 ? -1.692 6.432 -14.961 1.00 89.00 91 THR A C 1
ATOM 684 O O . THR A 1 91 ? -1.728 5.564 -15.825 1.00 89.00 91 THR A O 1
ATOM 687 N N . TYR A 1 92 ? -0.606 6.671 -14.227 1.00 90.19 92 TYR A N 1
ATOM 688 C CA . TYR A 1 92 ? 0.626 5.892 -14.367 1.00 90.19 92 TYR A CA 1
ATOM 689 C C . TYR A 1 92 ? 0.828 4.894 -13.229 1.00 90.19 92 TYR A C 1
ATOM 691 O O . TYR A 1 92 ? 1.646 3.989 -13.357 1.00 90.19 92 TYR A O 1
ATOM 699 N N . ALA A 1 93 ? 0.131 5.076 -12.108 1.00 91.25 93 ALA A N 1
ATOM 700 C CA . ALA A 1 93 ? 0.205 4.164 -10.984 1.00 91.25 93 ALA A CA 1
ATOM 701 C C . ALA A 1 93 ? -1.102 4.145 -10.195 1.00 91.25 93 ALA A C 1
ATOM 703 O O . ALA A 1 93 ? -1.787 5.166 -10.086 1.00 91.25 93 ALA A O 1
ATOM 704 N N . HIS A 1 94 ? -1.399 3.003 -9.582 1.00 91.06 94 HIS A N 1
ATOM 705 C CA . HIS A 1 94 ? -2.410 2.908 -8.532 1.00 91.06 94 HIS A CA 1
ATOM 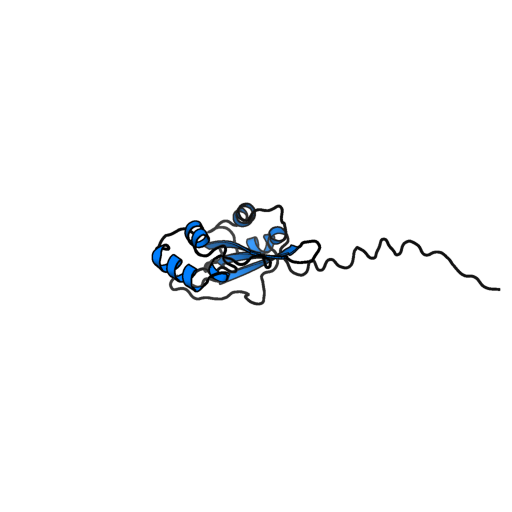706 C C . HIS A 1 94 ? -1.719 2.846 -7.177 1.00 91.06 94 HIS A C 1
ATOM 708 O O . HIS A 1 94 ? -0.903 1.955 -6.938 1.00 91.06 94 HIS A O 1
ATOM 714 N N . ARG A 1 95 ? -2.077 3.761 -6.276 1.00 92.56 95 ARG A N 1
ATOM 715 C CA . ARG A 1 95 ? -1.740 3.638 -4.859 1.00 92.56 95 ARG A CA 1
ATOM 716 C C . ARG A 1 95 ? -2.898 2.948 -4.151 1.00 92.56 95 ARG A C 1
ATOM 718 O O . ARG A 1 95 ? -4.023 3.434 -4.213 1.00 92.56 95 ARG A O 1
ATOM 725 N N . LYS A 1 96 ? -2.639 1.829 -3.487 1.00 91.75 96 LYS A N 1
ATOM 726 C CA . LYS A 1 96 ? -3.643 1.060 -2.751 1.00 91.75 96 LYS A CA 1
ATOM 727 C C . LYS A 1 96 ? -3.302 1.031 -1.275 1.00 91.75 96 LYS A C 1
ATOM 729 O O . LYS A 1 96 ? -2.151 0.815 -0.922 1.00 91.75 96 LYS A O 1
ATOM 734 N N . LEU A 1 97 ? -4.314 1.212 -0.443 1.00 92.94 97 LEU A N 1
ATOM 735 C CA . LEU A 1 97 ? -4.266 0.982 0.991 1.00 92.94 97 LEU A CA 1
ATOM 736 C C . LEU A 1 97 ? -5.027 -0.308 1.284 1.00 92.94 97 LEU A C 1
ATOM 738 O O . LEU A 1 97 ? -6.205 -0.432 0.940 1.00 92.94 97 LEU A O 1
ATOM 742 N N . TYR A 1 98 ? -4.351 -1.241 1.935 1.00 90.75 98 TYR A N 1
ATOM 743 C CA . TYR A 1 98 ? -4.915 -2.480 2.441 1.00 90.75 98 TYR A CA 1
ATOM 744 C C . TYR A 1 98 ? -5.122 -2.337 3.941 1.00 90.75 98 TYR A C 1
ATOM 746 O O . TYR A 1 98 ? -4.200 -1.937 4.644 1.00 90.75 98 TYR A O 1
ATOM 754 N N . VAL A 1 99 ? -6.313 -2.672 4.435 1.00 90.94 99 VAL A N 1
ATOM 755 C CA . VAL A 1 99 ? -6.638 -2.590 5.865 1.00 90.94 99 VAL A CA 1
ATOM 756 C C . VAL A 1 99 ? -7.293 -3.887 6.302 1.00 90.94 99 VAL A C 1
ATOM 758 O O . VAL A 1 99 ? -8.316 -4.284 5.744 1.00 90.94 99 VAL A O 1
ATOM 761 N N . ALA A 1 100 ? -6.695 -4.557 7.281 1.00 88.94 100 ALA A N 1
ATOM 762 C CA . ALA A 1 100 ? -7.270 -5.718 7.937 1.00 88.94 100 ALA A CA 1
ATOM 763 C C . ALA A 1 100 ? -8.005 -5.289 9.205 1.00 88.94 100 ALA A C 1
ATOM 765 O O . ALA A 1 100 ? -7.464 -4.533 10.013 1.00 88.94 100 ALA A O 1
ATOM 766 N N . TYR A 1 101 ? -9.201 -5.832 9.404 1.00 87.50 101 TYR A N 1
ATOM 767 C CA . TYR A 1 101 ? -10.015 -5.625 10.596 1.00 87.50 101 TYR A CA 1
ATOM 768 C C . TYR A 1 101 ? -10.214 -6.934 11.351 1.00 87.50 101 TYR A C 1
ATOM 770 O O . TYR A 1 101 ? -10.376 -7.991 10.731 1.00 87.50 101 TYR A O 1
ATOM 778 N N . GLY A 1 102 ? -10.211 -6.842 12.679 1.00 86.12 102 GLY A N 1
ATOM 779 C CA . GLY A 1 102 ? -10.630 -7.922 13.569 1.00 86.12 102 GLY A CA 1
ATOM 780 C C . GLY A 1 102 ? -12.153 -8.013 13.707 1.00 86.12 102 GLY A C 1
ATOM 781 O O . GLY A 1 102 ? -12.895 -7.220 13.124 1.00 86.12 102 GLY A O 1
ATOM 782 N N . ASP A 1 103 ? -12.612 -8.961 14.526 1.00 85.50 103 ASP A N 1
ATOM 783 C CA . ASP A 1 103 ? -14.040 -9.198 14.795 1.00 85.50 103 ASP A CA 1
ATOM 784 C C . ASP A 1 103 ? -14.745 -7.995 15.456 1.00 85.50 103 ASP A C 1
ATOM 786 O O . ASP A 1 103 ? -15.963 -7.852 15.360 1.00 85.50 103 ASP A O 1
ATOM 790 N N . ASP A 1 104 ? -13.991 -7.105 16.109 1.00 88.38 104 ASP A N 1
ATOM 791 C CA . ASP A 1 104 ? -14.493 -5.874 16.730 1.00 88.38 104 ASP A CA 1
ATOM 792 C C . ASP A 1 104 ? -14.518 -4.668 15.768 1.00 88.38 104 ASP A C 1
ATOM 794 O O . ASP A 1 104 ? -14.701 -3.531 16.205 1.00 88.38 104 ASP A O 1
ATOM 798 N N . ASN A 1 105 ? -14.335 -4.911 14.463 1.00 88.00 105 ASN A N 1
ATOM 799 C CA . ASN A 1 105 ? -14.240 -3.912 13.392 1.00 88.00 105 ASN A CA 1
ATOM 800 C C . ASN A 1 105 ? -13.107 -2.887 13.565 1.00 88.00 105 ASN A C 1
ATOM 802 O O . ASN A 1 105 ? -13.110 -1.849 12.891 1.00 88.00 105 ASN A O 1
ATOM 806 N N . LYS A 1 106 ? -12.121 -3.162 14.427 1.00 91.69 106 LYS A N 1
ATOM 807 C CA . LYS A 1 106 ? -10.924 -2.329 14.547 1.00 91.69 106 LYS A CA 1
ATOM 808 C C . LYS A 1 106 ? -9.815 -2.830 13.646 1.00 91.69 106 LYS A C 1
ATOM 810 O O . LYS A 1 106 ? -9.673 -4.031 13.414 1.00 91.69 106 LYS A O 1
ATOM 815 N N . THR A 1 107 ? -9.022 -1.893 13.141 1.00 91.12 107 THR A N 1
ATOM 816 C CA . THR A 1 107 ? -7.842 -2.193 12.344 1.00 91.12 107 THR A CA 1
ATOM 817 C C . THR A 1 107 ? -6.867 -3.016 13.175 1.00 91.12 107 THR A C 1
ATOM 819 O O . THR A 1 107 ? -6.542 -2.640 14.296 1.00 91.12 107 THR A O 1
ATOM 822 N N . ILE A 1 108 ? -6.385 -4.123 12.623 1.00 91.06 108 ILE A N 1
ATOM 823 C CA . ILE A 1 108 ? -5.337 -4.958 13.228 1.00 91.06 108 ILE A CA 1
ATOM 824 C C . ILE A 1 108 ? -4.000 -4.816 12.502 1.00 91.06 108 ILE A C 1
ATOM 826 O O . ILE A 1 108 ? -2.961 -5.093 13.089 1.00 91.06 108 ILE A O 1
ATOM 830 N N . ASN A 1 109 ? -4.042 -4.439 11.224 1.00 89.81 109 ASN A N 1
ATOM 831 C CA . ASN A 1 109 ? -2.879 -4.180 10.391 1.00 89.81 109 ASN A CA 1
ATOM 832 C C . ASN A 1 109 ? -3.321 -3.383 9.158 1.00 89.81 109 ASN A C 1
ATOM 834 O O . ASN A 1 109 ? -4.457 -3.529 8.691 1.00 89.81 109 ASN A O 1
ATOM 838 N N . HIS A 1 110 ? -2.431 -2.571 8.606 1.00 91.88 110 HIS A N 1
ATOM 839 C CA . HIS A 1 110 ? -2.669 -1.841 7.374 1.00 91.88 110 HIS A CA 1
ATOM 840 C C . HIS A 1 110 ? -1.353 -1.518 6.670 1.00 91.88 110 HIS A C 1
ATOM 842 O O . HIS A 1 110 ? -0.310 -1.399 7.306 1.00 91.88 110 HIS A O 1
ATOM 848 N N . ASP A 1 111 ? -1.401 -1.364 5.349 1.00 91.50 111 ASP A N 1
ATOM 849 C CA . ASP A 1 111 ? -0.229 -0.932 4.593 1.00 91.50 111 ASP A CA 1
ATOM 850 C C . ASP A 1 111 ? -0.597 -0.356 3.223 1.00 91.50 111 ASP A C 1
ATOM 852 O O . ASP A 1 111 ? -1.665 -0.636 2.663 1.00 91.50 111 ASP A O 1
ATOM 856 N N . VAL A 1 112 ? 0.322 0.428 2.667 1.00 91.94 112 VAL A N 1
ATOM 857 C CA . VAL A 1 112 ? 0.201 1.086 1.370 1.00 91.94 112 VAL A CA 1
ATOM 858 C C . VAL A 1 112 ? 1.153 0.458 0.363 1.00 91.94 112 VAL A C 1
ATOM 860 O O . VAL A 1 112 ? 2.285 0.086 0.669 1.00 91.94 112 VAL A O 1
ATOM 863 N N . VAL A 1 113 ? 0.671 0.371 -0.873 1.00 90.88 113 VAL A N 1
ATOM 864 C CA . VAL A 1 113 ? 1.418 -0.094 -2.039 1.00 90.88 113 VAL A CA 1
ATOM 865 C C . VAL A 1 113 ? 1.219 0.866 -3.191 1.00 90.88 113 VAL A C 1
ATOM 867 O O . VAL A 1 113 ? 0.097 1.307 -3.442 1.00 90.88 113 VAL A O 1
ATOM 870 N N . ILE A 1 114 ? 2.278 1.117 -3.955 1.00 91.62 114 ILE A N 1
ATOM 871 C CA . ILE A 1 114 ? 2.191 1.804 -5.242 1.00 91.62 114 ILE A CA 1
ATOM 872 C C . ILE A 1 114 ? 2.519 0.815 -6.359 1.00 91.62 114 ILE A C 1
ATOM 874 O O . ILE A 1 114 ? 3.667 0.425 -6.558 1.00 91.62 114 ILE A O 1
ATOM 878 N N . ASN A 1 115 ? 1.511 0.466 -7.151 1.00 89.94 115 ASN A N 1
ATOM 879 C CA . ASN A 1 115 ? 1.711 -0.233 -8.410 1.00 89.94 115 ASN A CA 1
ATOM 880 C C . ASN A 1 115 ? 1.969 0.794 -9.521 1.00 89.94 115 ASN A C 1
ATOM 882 O O . ASN A 1 115 ? 1.019 1.302 -10.114 1.00 89.94 115 ASN A O 1
ATOM 886 N N . ASP A 1 116 ? 3.242 1.124 -9.771 1.00 90.44 116 ASP A N 1
ATOM 887 C CA . ASP A 1 116 ? 3.657 1.916 -10.940 1.00 90.44 116 ASP A CA 1
ATOM 888 C C . ASP A 1 116 ? 3.680 1.031 -12.189 1.00 90.44 116 ASP A C 1
ATOM 890 O O . ASP A 1 116 ? 4.442 0.066 -12.263 1.00 90.44 116 ASP A O 1
ATOM 894 N N . PHE A 1 117 ? 2.852 1.372 -13.175 1.00 88.56 117 PHE A N 1
ATOM 895 C CA . PHE A 1 117 ? 2.704 0.623 -14.425 1.00 88.56 117 PHE A CA 1
ATOM 896 C C . PHE A 1 117 ? 3.876 0.823 -15.383 1.00 88.56 117 PHE A C 1
ATOM 898 O O . PHE A 1 117 ? 3.989 0.121 -16.381 1.00 88.56 117 PHE A O 1
ATOM 905 N N . ARG A 1 118 ? 4.750 1.794 -15.102 1.00 88.44 118 ARG A N 1
ATOM 906 C CA . ARG A 1 118 ? 5.925 2.099 -15.928 1.00 88.44 118 ARG A CA 1
ATOM 907 C C . ARG A 1 118 ? 7.168 1.338 -15.478 1.00 88.44 118 ARG A C 1
ATOM 909 O O . ARG A 1 118 ? 8.217 1.488 -16.100 1.00 88.44 118 ARG A O 1
ATOM 916 N N . LYS A 1 119 ? 7.089 0.612 -14.359 1.00 87.81 119 LYS A N 1
ATOM 917 C CA . LYS A 1 119 ? 8.227 -0.072 -13.747 1.00 87.81 119 LYS A CA 1
ATOM 918 C C . LYS A 1 119 ? 7.860 -1.500 -13.385 1.00 87.81 119 LYS A C 1
ATOM 920 O O . LYS A 1 119 ? 6.911 -1.731 -12.636 1.00 87.81 119 LYS A O 1
ATOM 925 N N . GLU A 1 120 ? 8.676 -2.428 -13.851 1.00 88.62 120 GLU A N 1
ATOM 926 C CA . GLU A 1 120 ? 8.686 -3.796 -13.347 1.00 88.62 120 GLU A CA 1
ATOM 927 C C . GLU A 1 120 ? 9.437 -3.842 -12.011 1.00 88.62 120 GLU A C 1
ATOM 929 O O . GLU A 1 120 ? 10.437 -3.137 -11.825 1.00 88.62 120 GLU A O 1
ATOM 934 N N . ASN A 1 121 ? 8.949 -4.641 -11.062 1.00 87.62 121 ASN A N 1
ATOM 935 C CA . ASN A 1 121 ? 9.708 -4.969 -9.855 1.00 87.62 121 ASN A CA 1
ATOM 936 C C . ASN A 1 121 ? 10.748 -6.074 -10.142 1.00 87.62 121 ASN A C 1
ATOM 938 O O . ASN A 1 121 ? 10.802 -6.623 -11.244 1.00 87.62 121 ASN A O 1
ATOM 942 N N . ALA A 1 122 ? 11.618 -6.377 -9.170 1.00 89.06 122 ALA A N 1
ATOM 943 C CA . ALA A 1 122 ? 12.696 -7.348 -9.378 1.00 89.06 122 ALA A CA 1
ATOM 944 C C . ALA A 1 122 ? 12.143 -8.730 -9.761 1.00 89.06 122 ALA A C 1
ATOM 946 O O . ALA A 1 122 ? 12.651 -9.356 -10.690 1.00 89.06 122 ALA A O 1
ATOM 947 N N . PHE A 1 123 ? 11.050 -9.143 -9.113 1.00 90.06 123 PHE A N 1
ATOM 948 C CA . PHE A 1 123 ? 10.364 -10.393 -9.412 1.00 90.06 123 PHE A CA 1
ATOM 949 C C . PHE A 1 123 ? 9.765 -10.444 -10.823 1.00 90.06 123 PHE A C 1
ATOM 951 O O . PHE A 1 123 ? 9.861 -11.473 -11.478 1.00 90.06 123 PHE A O 1
ATOM 958 N N . GLU A 1 124 ? 9.145 -9.368 -11.302 1.00 90.06 124 GLU A N 1
ATOM 959 C CA . GLU A 1 124 ? 8.575 -9.291 -12.654 1.00 90.06 124 GLU A CA 1
ATOM 960 C C . GLU A 1 124 ? 9.668 -9.351 -13.722 1.00 90.06 124 GLU A C 1
ATOM 962 O O . GLU A 1 124 ? 9.497 -10.020 -14.740 1.00 90.06 124 GLU A O 1
ATOM 967 N N . LYS A 1 125 ? 10.807 -8.706 -13.454 1.00 93.00 125 LYS A N 1
ATOM 968 C CA . LYS A 1 125 ? 11.946 -8.657 -14.370 1.00 93.00 125 LYS A CA 1
ATOM 969 C C . LYS A 1 125 ? 12.659 -10.006 -14.506 1.00 93.00 125 LYS A C 1
ATOM 971 O O . LYS A 1 125 ? 13.079 -10.361 -15.605 1.00 93.00 125 LYS A O 1
ATOM 976 N N . ASP A 1 126 ? 12.833 -10.738 -13.404 1.00 93.50 126 ASP A N 1
ATOM 977 C CA . ASP A 1 126 ? 13.476 -12.058 -13.399 1.00 93.50 126 ASP A CA 1
ATOM 978 C C . ASP A 1 126 ? 12.849 -13.000 -12.351 1.00 93.50 126 ASP A C 1
ATOM 980 O O . ASP A 1 126 ? 13.391 -13.204 -11.257 1.00 93.50 126 ASP A O 1
ATOM 984 N N . PRO A 1 127 ? 11.703 -13.626 -12.678 1.00 92.06 127 PRO A N 1
ATOM 985 C CA . PRO A 1 127 ? 10.960 -14.432 -11.714 1.00 92.06 127 PRO A CA 1
ATOM 986 C C . PRO A 1 127 ? 11.731 -15.651 -11.209 1.00 92.06 127 PRO A C 1
ATOM 988 O O . PRO A 1 127 ? 11.471 -16.121 -10.102 1.00 92.06 127 PRO A O 1
ATOM 991 N N . VAL A 1 128 ? 12.635 -16.212 -12.019 1.00 93.19 128 VAL A N 1
ATOM 992 C CA . VAL A 1 128 ? 13.380 -17.425 -11.656 1.00 93.19 128 VAL A CA 1
ATOM 993 C C . VAL A 1 128 ? 14.447 -17.078 -10.629 1.00 93.19 128 VAL A C 1
ATOM 995 O O . VAL A 1 128 ? 14.473 -17.678 -9.552 1.00 93.19 128 VAL A O 1
ATOM 998 N N . ASN A 1 129 ? 15.277 -16.073 -10.911 1.00 92.50 129 ASN A N 1
ATOM 999 C CA . ASN A 1 129 ? 16.332 -15.691 -9.980 1.00 92.50 129 ASN A CA 1
ATOM 1000 C C . ASN A 1 129 ? 15.769 -15.034 -8.720 1.00 92.50 129 ASN A C 1
ATOM 1002 O O . ASN A 1 129 ? 16.233 -15.357 -7.629 1.00 92.50 129 ASN A O 1
ATOM 1006 N N . SER A 1 130 ? 14.718 -14.213 -8.818 1.00 91.06 130 SER A N 1
ATOM 1007 C CA . SER A 1 130 ? 14.068 -13.648 -7.629 1.00 91.06 130 SER A CA 1
ATOM 1008 C C . SER A 1 130 ? 13.470 -14.715 -6.712 1.00 91.06 130 SER A C 1
ATOM 1010 O O . SER A 1 130 ? 13.526 -14.553 -5.497 1.00 91.06 130 SER A O 1
ATOM 1012 N N . LYS A 1 131 ? 12.942 -15.826 -7.247 1.00 90.75 131 LYS A N 1
ATOM 1013 C CA . LYS A 1 131 ? 12.485 -16.956 -6.415 1.00 90.75 131 LYS A CA 1
ATOM 1014 C C . LYS A 1 131 ? 13.641 -17.659 -5.716 1.00 90.75 131 LYS A C 1
ATOM 1016 O O . LYS A 1 131 ? 13.518 -17.972 -4.537 1.00 90.75 131 LYS A O 1
ATOM 1021 N N . ASN A 1 132 ? 14.744 -17.890 -6.425 1.00 93.00 132 ASN A N 1
ATOM 1022 C CA . ASN A 1 132 ? 15.925 -18.528 -5.845 1.00 93.00 132 ASN A CA 1
ATOM 1023 C C . ASN A 1 132 ? 16.527 -17.664 -4.730 1.00 93.00 132 ASN A C 1
ATOM 1025 O O . ASN A 1 132 ? 16.783 -18.175 -3.645 1.00 93.00 132 ASN A O 1
ATOM 1029 N N . LEU A 1 133 ? 16.664 -16.356 -4.972 1.00 92.62 133 LEU A N 1
ATOM 1030 C CA . LEU A 1 133 ? 17.125 -15.393 -3.971 1.00 92.62 133 LEU A CA 1
ATOM 1031 C C . LEU A 1 133 ? 16.156 -15.290 -2.794 1.00 92.62 133 LEU A C 1
ATOM 1033 O O . LEU A 1 133 ? 16.580 -15.267 -1.648 1.00 92.62 133 LEU A O 1
ATOM 1037 N N . ALA A 1 134 ? 14.846 -15.271 -3.044 1.00 90.94 134 ALA A N 1
ATOM 1038 C CA . ALA A 1 134 ? 13.864 -15.276 -1.965 1.00 90.94 134 ALA A CA 1
ATOM 1039 C C . ALA A 1 134 ? 13.964 -16.537 -1.103 1.00 90.94 134 ALA A C 1
ATOM 1041 O O . ALA A 1 134 ? 13.856 -16.447 0.114 1.00 90.94 134 ALA A O 1
ATOM 1042 N N . PHE A 1 135 ? 14.199 -17.699 -1.716 1.00 91.94 135 PHE A N 1
ATOM 1043 C CA . PHE A 1 135 ? 14.363 -18.953 -0.990 1.00 91.94 135 PHE A CA 1
ATOM 1044 C C . PHE A 1 135 ? 15.643 -18.986 -0.143 1.00 91.94 135 PHE A C 1
ATOM 1046 O O . PHE A 1 135 ? 15.632 -19.569 0.937 1.00 91.94 135 PHE A O 1
ATOM 1053 N N . SER A 1 136 ? 16.738 -18.381 -0.614 1.00 93.38 136 SER A N 1
ATOM 1054 C CA . SER A 1 136 ? 18.004 -18.351 0.127 1.00 93.38 136 SER A CA 1
ATOM 1055 C C . SER A 1 136 ? 18.072 -17.244 1.180 1.00 93.38 136 SER A C 1
ATOM 1057 O O . SER A 1 136 ? 18.681 -17.444 2.230 1.00 93.38 136 SER A O 1
ATOM 1059 N N . ASP A 1 137 ? 17.462 -16.087 0.909 1.00 91.81 137 ASP A N 1
ATOM 1060 C CA . ASP A 1 137 ? 17.762 -14.848 1.633 1.00 91.81 137 ASP A CA 1
ATOM 1061 C C . ASP A 1 137 ? 16.609 -14.334 2.498 1.00 91.81 137 ASP A C 1
ATOM 1063 O O . ASP A 1 137 ? 16.844 -13.428 3.301 1.00 91.81 137 ASP A O 1
ATOM 1067 N N . ILE A 1 138 ? 15.385 -14.854 2.331 1.00 92.44 138 ILE A N 1
ATOM 1068 C CA . ILE A 1 138 ? 14.219 -14.457 3.132 1.00 92.44 138 ILE A CA 1
ATOM 1069 C C . ILE A 1 138 ? 13.911 -15.546 4.157 1.00 92.44 138 ILE A C 1
ATOM 1071 O O . ILE A 1 138 ? 13.561 -16.676 3.821 1.00 92.44 138 ILE A O 1
ATOM 1075 N N . ASN A 1 139 ? 13.980 -15.169 5.427 1.00 91.00 139 ASN A N 1
ATOM 1076 C CA . ASN A 1 139 ? 13.715 -16.022 6.570 1.00 91.00 139 ASN A CA 1
ATOM 1077 C C . ASN A 1 139 ? 12.430 -15.618 7.292 1.00 91.00 139 ASN A C 1
ATOM 1079 O O . ASN A 1 139 ? 11.929 -14.495 7.200 1.00 91.00 139 ASN A O 1
ATOM 1083 N N . LYS A 1 140 ? 11.892 -16.553 8.079 1.00 85.25 140 LYS A N 1
ATOM 1084 C CA . LYS A 1 140 ? 10.771 -16.256 8.969 1.00 85.25 140 LYS A CA 1
ATOM 1085 C C . LYS A 1 140 ? 11.184 -15.174 9.973 1.00 85.25 140 LYS A C 1
ATOM 1087 O O . LYS A 1 140 ? 12.139 -15.364 10.719 1.00 85.25 140 LYS A O 1
ATOM 1092 N N . GLY A 1 141 ? 10.403 -14.099 10.038 1.00 84.38 141 GLY A N 1
ATOM 1093 C CA . GLY A 1 141 ? 10.661 -12.956 10.919 1.00 84.38 141 GLY A CA 1
ATOM 1094 C C . GLY A 1 141 ? 11.391 -11.798 10.240 1.00 84.38 141 GLY A C 1
ATOM 1095 O O . GLY A 1 141 ? 11.505 -10.740 10.855 1.00 84.38 141 GLY A O 1
ATOM 1096 N N . ASP A 1 142 ? 11.828 -11.959 8.988 1.00 87.44 142 ASP A N 1
ATOM 1097 C CA . ASP A 1 142 ? 12.369 -10.846 8.213 1.00 87.44 142 ASP A CA 1
ATOM 1098 C C . ASP A 1 142 ? 11.305 -9.767 7.976 1.00 87.44 142 ASP A C 1
ATOM 1100 O O . ASP A 1 142 ? 10.131 -10.050 7.720 1.00 87.44 142 ASP A O 1
ATOM 1104 N N . GLY A 1 143 ? 11.740 -8.510 8.067 1.00 84.00 143 GLY A N 1
ATOM 1105 C CA . GLY A 1 143 ? 10.891 -7.344 7.851 1.00 84.00 143 GLY A CA 1
ATOM 1106 C C . GLY A 1 143 ? 10.523 -7.124 6.382 1.00 84.00 143 GLY A C 1
ATOM 1107 O O . GLY A 1 143 ? 11.138 -7.670 5.458 1.00 84.00 143 GLY A O 1
ATOM 1108 N N . LYS A 1 144 ? 9.539 -6.245 6.163 1.00 84.12 144 LYS A N 1
ATOM 1109 C CA . LYS A 1 144 ? 9.076 -5.840 4.826 1.00 84.12 144 LYS A CA 1
ATOM 1110 C C . LYS A 1 144 ? 10.229 -5.319 3.965 1.00 84.12 144 LYS A C 1
ATOM 1112 O O . LYS A 1 144 ? 10.296 -5.637 2.781 1.00 84.12 144 LYS A O 1
ATOM 1117 N N . GLU A 1 145 ? 11.159 -4.564 4.543 1.00 88.94 145 GLU A N 1
ATOM 1118 C CA . GLU A 1 145 ? 12.289 -3.964 3.829 1.00 88.94 145 GLU A CA 1
ATOM 1119 C C . GLU A 1 145 ? 13.192 -5.031 3.206 1.00 88.94 145 GLU A C 1
ATOM 1121 O O . GLU A 1 145 ? 13.642 -4.885 2.069 1.00 88.94 145 GLU A O 1
ATOM 1126 N N . LYS A 1 146 ? 13.416 -6.139 3.923 1.00 90.62 146 LYS A N 1
ATOM 1127 C CA . LYS A 1 146 ? 14.214 -7.262 3.425 1.00 90.62 146 LYS A CA 1
ATOM 1128 C C . LYS A 1 146 ? 13.515 -7.934 2.248 1.00 90.62 146 LYS A C 1
ATOM 1130 O O . LYS A 1 146 ? 14.146 -8.143 1.213 1.00 90.62 146 LYS A O 1
ATOM 1135 N N . MET A 1 147 ? 12.212 -8.189 2.362 1.00 87.56 147 MET A N 1
ATOM 1136 C CA . MET A 1 147 ? 11.419 -8.739 1.259 1.00 87.56 147 MET A CA 1
ATOM 1137 C C . MET A 1 147 ? 11.454 -7.833 0.022 1.00 87.56 147 MET A C 1
ATOM 1139 O O . MET A 1 147 ? 11.730 -8.311 -1.077 1.00 87.56 147 MET A O 1
ATOM 1143 N N . VAL A 1 148 ? 11.236 -6.525 0.200 1.00 89.44 148 VAL A N 1
ATOM 1144 C CA . VAL A 1 148 ? 11.274 -5.532 -0.887 1.00 89.44 148 VAL A CA 1
ATOM 1145 C C . VAL A 1 148 ? 12.665 -5.451 -1.519 1.00 89.44 148 VAL A C 1
ATOM 1147 O O . VAL A 1 148 ? 12.770 -5.307 -2.734 1.00 89.44 148 VAL A O 1
ATOM 1150 N N . SER A 1 149 ? 13.741 -5.612 -0.744 1.00 89.88 149 SER A N 1
ATOM 1151 C CA . SER A 1 149 ? 15.104 -5.608 -1.293 1.00 89.88 149 SER A CA 1
ATOM 1152 C C . SER A 1 149 ? 15.377 -6.770 -2.260 1.00 89.88 149 SER A C 1
ATOM 1154 O O . SER A 1 149 ? 16.164 -6.615 -3.190 1.00 89.88 149 SER A O 1
ATOM 1156 N N . VAL A 1 150 ? 14.710 -7.914 -2.064 1.00 90.31 150 VAL A N 1
ATOM 1157 C CA . VAL A 1 150 ? 14.918 -9.145 -2.848 1.00 90.31 150 VAL A CA 1
ATOM 1158 C C . VAL A 1 150 ? 13.917 -9.268 -3.999 1.00 90.31 150 VAL A C 1
ATOM 1160 O O . VAL A 1 150 ? 14.279 -9.639 -5.115 1.00 90.31 150 VAL A O 1
ATOM 1163 N N . LEU A 1 151 ? 12.646 -8.959 -3.738 1.00 89.62 151 LEU A N 1
ATOM 1164 C CA . LEU A 1 151 ? 11.537 -9.160 -4.678 1.00 89.62 151 LEU A CA 1
ATOM 1165 C C . LEU A 1 151 ? 11.106 -7.867 -5.388 1.00 89.62 151 LEU A C 1
ATOM 1167 O O . LEU A 1 151 ? 10.421 -7.913 -6.411 1.00 89.62 151 LEU A O 1
ATOM 1171 N N . GLY A 1 152 ? 11.547 -6.714 -4.888 1.00 88.44 152 GLY A N 1
ATOM 1172 C CA . GLY A 1 152 ? 11.038 -5.403 -5.271 1.00 88.44 152 GLY A CA 1
ATOM 1173 C C . GLY A 1 152 ? 9.694 -5.082 -4.614 1.00 88.44 152 GLY A C 1
ATOM 1174 O O . GLY A 1 152 ? 9.117 -5.893 -3.887 1.00 88.44 152 GLY A O 1
ATOM 1175 N N . GLU A 1 153 ? 9.193 -3.873 -4.872 1.00 86.38 153 GLU A N 1
ATOM 1176 C CA . GLU A 1 153 ? 7.904 -3.429 -4.335 1.00 86.38 153 GLU A CA 1
ATOM 1177 C C . GLU A 1 153 ? 6.769 -4.351 -4.813 1.00 86.38 153 GLU A C 1
ATOM 1179 O O . GLU A 1 153 ? 6.643 -4.603 -6.023 1.00 86.38 153 GLU A O 1
ATOM 1184 N N . PRO A 1 154 ? 5.928 -4.867 -3.900 1.00 84.19 154 PRO A N 1
ATOM 1185 C CA . PRO A 1 154 ? 4.791 -5.685 -4.286 1.00 84.19 154 PRO A CA 1
ATOM 1186 C C . PRO A 1 154 ? 3.806 -4.853 -5.113 1.00 84.19 154 PRO A C 1
ATOM 1188 O O . PRO A 1 154 ? 3.688 -3.647 -4.933 1.00 84.19 154 PRO A O 1
ATOM 1191 N N . LYS A 1 155 ? 3.060 -5.487 -6.021 1.00 82.31 155 LYS A N 1
ATOM 1192 C CA . LYS A 1 155 ? 1.979 -4.805 -6.760 1.00 82.31 155 LYS A CA 1
ATOM 1193 C C . LYS A 1 155 ? 0.651 -4.803 -6.002 1.00 82.31 155 LYS A C 1
ATOM 1195 O O . LYS A 1 155 ? -0.191 -3.944 -6.247 1.00 82.31 155 LYS A O 1
ATOM 1200 N N . ASP A 1 156 ? 0.485 -5.759 -5.091 1.00 79.62 156 ASP A N 1
ATOM 1201 C CA . ASP A 1 156 ? -0.657 -5.955 -4.203 1.00 79.62 156 ASP A CA 1
ATOM 1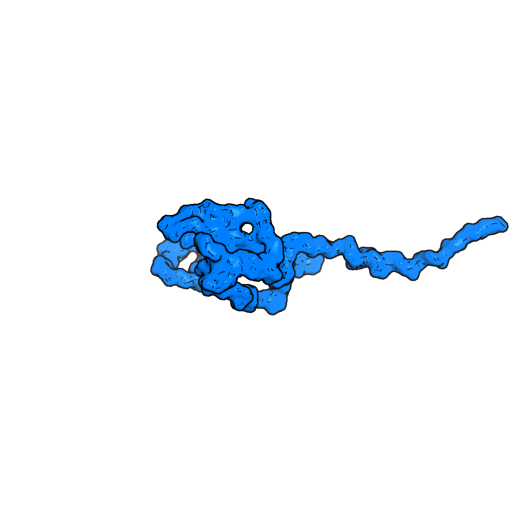202 C C . ASP A 1 156 ? -0.169 -6.611 -2.894 1.00 79.62 156 ASP A C 1
ATOM 1204 O O . ASP A 1 156 ? 0.810 -7.356 -2.910 1.00 79.62 156 ASP A O 1
ATOM 1208 N N . ILE A 1 157 ? -0.869 -6.379 -1.779 1.00 75.50 157 ILE A N 1
ATOM 1209 C CA . ILE A 1 157 ? -0.610 -7.029 -0.483 1.00 75.50 157 ILE A CA 1
ATOM 1210 C C . ILE A 1 157 ? -1.811 -7.897 -0.088 1.00 75.50 157 ILE A C 1
ATOM 1212 O O . ILE A 1 157 ? -2.961 -7.609 -0.418 1.00 75.50 157 ILE A O 1
ATOM 1216 N N . THR A 1 158 ? -1.540 -8.972 0.647 1.00 69.38 158 THR A N 1
ATOM 1217 C CA . THR A 1 158 ? -2.535 -9.692 1.449 1.00 69.38 158 THR A CA 1
ATOM 1218 C C . THR A 1 158 ? -1.984 -9.832 2.860 1.00 69.38 158 THR A C 1
ATOM 1220 O O . THR A 1 158 ? -0.780 -9.987 3.045 1.00 69.38 158 THR A O 1
ATOM 1223 N N . PHE A 1 159 ? -2.872 -9.814 3.846 1.00 66.44 159 PHE A N 1
ATOM 1224 C CA . PHE A 1 159 ? -2.538 -10.211 5.210 1.00 66.44 159 PHE A CA 1
ATOM 1225 C C . PHE A 1 159 ? -2.780 -11.721 5.341 1.00 66.44 159 PHE A C 1
ATOM 1227 O O . PHE A 1 159 ? -3.696 -12.243 4.690 1.00 66.44 159 PHE A O 1
ATOM 1234 N N . PHE A 1 160 ? -1.927 -12.408 6.101 1.00 56.66 160 PHE A N 1
ATOM 1235 C CA . PHE A 1 160 ? -2.028 -13.833 6.421 1.00 56.66 160 PHE A CA 1
ATOM 1236 C C . PHE A 1 160 ? -2.136 -14.016 7.935 1.00 56.66 160 PHE A C 1
ATOM 1238 O O . PHE A 1 160 ? -1.587 -13.157 8.661 1.00 56.66 160 PHE A O 1
#

Foldseek 3Di:
DDDDDDPDPPPPVPVVVPDPCQPQAFPQQQDPVDDQVNVPVQADFPPDAPVSNCVRGPDWDPVCQWPQDQDPVAGKTKTKGWYFHADPVGGQWIKMKIFIAHPVRGTHDIGIAIGGNVDDAPCRVPVVVLVVCCVVQPDPPDDPVSNCVRGNTDNDDDDD

Sequence (160 aa):
MKKFLLLTIPVFALALTSCSSWVNGSKPLSDKALSDNQINAKIIDGKSTIESVDSIFGKRDTGRALTNKTFPEGKKSIAVYHGNLNSFGGTYAHRKLYVAYGDDNKTINHDVVINDFRKENAFEKDPVNSKNLAFSDINKGDGKEKMVSVLGEPKDITFF

Secondary structure (DSSP, 8-state):
----------STTSSSSS-----S--HHHH-TTS-HHHHHTT--TTT-BHHHHHHHH-SPPSTTTT---EETTEE-EEEEEEEEEEETTEEEEEEEEEEEE-TTSBEEEEEEEEEETT---HHHH-HHHHHHHHHHH--TT--HHHHHHHH-S-SS----

pLDDT: mean 79.09, std 18.52, range [35.62, 95.62]